Protein AF-A0AAW6IDH6-F1 (afdb_monomer)

InterPro domains:
  IPR024072 Dihydrofolate reductase-like domain superfamily [G3DSA:3.40.430.10] (19-103)
  IPR024072 Dihydrofolate reductase-like domain superfamily [SSF53597] (55-102)

Structure (mmCIF, N/CA/C/O backbone):
data_AF-A0AAW6IDH6-F1
#
_entry.id   AF-A0AAW6IDH6-F1
#
loop_
_atom_site.group_PDB
_atom_site.id
_atom_site.type_symbol
_atom_site.label_atom_id
_atom_site.label_alt_id
_atom_site.label_comp_id
_atom_site.label_asym_id
_atom_site.label_entity_id
_atom_site.label_seq_id
_atom_site.pdbx_PDB_ins_code
_atom_site.Cartn_x
_atom_site.Cartn_y
_atom_site.Cartn_z
_atom_site.occupancy
_atom_site.B_iso_or_equiv
_atom_site.auth_seq_id
_atom_site.auth_comp_id
_atom_site.auth_asym_id
_atom_site.auth_atom_id
_atom_site.pdbx_PDB_model_num
ATOM 1 N N . HIS A 1 1 ? 21.901 1.477 -13.385 1.00 45.50 1 HIS A N 1
ATOM 2 C CA . HIS A 1 1 ? 20.636 1.693 -12.664 1.00 45.50 1 HIS A CA 1
ATOM 3 C C . HIS A 1 1 ? 20.183 3.108 -12.969 1.00 45.50 1 HIS A C 1
ATOM 5 O O . HIS A 1 1 ? 20.897 4.029 -12.609 1.00 45.50 1 HIS A O 1
ATOM 11 N N . GLN A 1 2 ? 19.104 3.288 -13.735 1.00 44.31 2 GLN A N 1
ATOM 12 C CA . GLN A 1 2 ? 18.451 4.597 -13.804 1.00 44.31 2 GLN A CA 1
ATOM 13 C C . GLN A 1 2 ? 17.734 4.792 -12.472 1.00 44.31 2 GLN A C 1
ATOM 15 O O . GLN A 1 2 ? 16.918 3.946 -12.103 1.00 44.31 2 GLN A O 1
ATOM 20 N N . ASP A 1 3 ? 18.066 5.858 -11.753 1.00 47.09 3 ASP A N 1
ATOM 21 C CA . ASP A 1 3 ? 17.273 6.293 -10.611 1.00 47.09 3 ASP A CA 1
ATOM 22 C C . ASP A 1 3 ? 15.875 6.630 -11.131 1.00 47.09 3 ASP A C 1
ATOM 24 O O . ASP A 1 3 ? 15.669 7.609 -11.853 1.00 47.09 3 ASP A O 1
ATOM 28 N N . LEU A 1 4 ? 14.909 5.761 -10.830 1.00 57.66 4 LEU A N 1
ATOM 29 C CA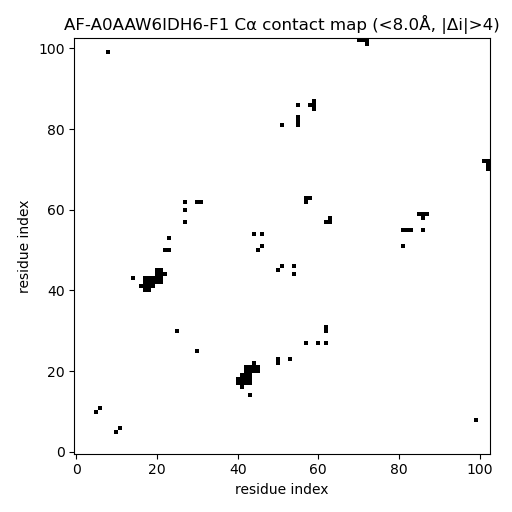 . LEU A 1 4 ? 13.505 6.063 -11.049 1.00 57.66 4 LEU A CA 1
ATOM 30 C C . LEU A 1 4 ? 13.177 7.285 -10.194 1.00 57.66 4 LEU A C 1
ATOM 32 O O . LEU A 1 4 ? 13.117 7.195 -8.970 1.00 57.66 4 LEU A O 1
ATOM 36 N N . CYS A 1 5 ? 12.987 8.434 -10.840 1.00 57.81 5 CYS A N 1
ATOM 37 C CA . CYS A 1 5 ? 12.544 9.659 -10.186 1.00 57.81 5 CYS A CA 1
ATOM 38 C C . CYS A 1 5 ? 11.068 9.500 -9.777 1.00 57.81 5 CYS A C 1
ATOM 40 O O . CYS A 1 5 ? 10.147 9.980 -10.442 1.00 57.81 5 CYS A O 1
ATOM 42 N N . LEU A 1 6 ? 10.854 8.768 -8.682 1.00 63.16 6 LEU A N 1
ATOM 43 C CA . LEU A 1 6 ? 9.556 8.515 -8.055 1.00 63.16 6 LEU A CA 1
ATOM 44 C C . LEU A 1 6 ? 8.883 9.810 -7.572 1.00 63.16 6 LEU A C 1
ATOM 46 O O . LEU A 1 6 ? 7.657 9.854 -7.462 1.00 63.16 6 LEU A O 1
ATOM 50 N N . ASP A 1 7 ? 9.657 10.882 -7.388 1.00 62.12 7 ASP A N 1
ATOM 51 C CA . ASP A 1 7 ? 9.182 12.223 -7.024 1.00 62.12 7 ASP A CA 1
ATOM 52 C C . ASP A 1 7 ? 8.150 12.766 -8.031 1.00 62.12 7 ASP A C 1
ATOM 54 O O . ASP A 1 7 ? 7.236 13.510 -7.677 1.00 62.12 7 ASP A O 1
ATOM 58 N N . ARG A 1 8 ? 8.219 12.338 -9.303 1.00 65.81 8 ARG A N 1
ATOM 59 C CA . ARG A 1 8 ? 7.252 12.732 -10.347 1.00 65.81 8 ARG A CA 1
ATOM 60 C C . ARG A 1 8 ? 5.963 11.906 -10.350 1.00 65.81 8 ARG A C 1
ATOM 62 O O . ARG A 1 8 ? 5.026 12.245 -11.073 1.00 65.81 8 ARG A O 1
ATOM 69 N N . CYS A 1 9 ? 5.886 10.853 -9.535 1.00 72.94 9 CYS A N 1
ATOM 70 C CA . CYS A 1 9 ? 4.783 9.890 -9.530 1.00 72.94 9 CYS A CA 1
ATOM 71 C C . CYS A 1 9 ? 3.669 10.227 -8.515 1.00 72.94 9 CYS A C 1
ATOM 73 O O . CYS A 1 9 ? 2.785 9.409 -8.251 1.00 72.94 9 CYS A O 1
ATOM 75 N N . GLY A 1 10 ? 3.692 11.429 -7.926 1.00 77.88 10 GLY A N 1
ATOM 76 C CA . GLY A 1 10 ? 2.660 11.908 -6.995 1.00 77.88 10 GLY A CA 1
ATOM 77 C C . GLY A 1 10 ? 2.688 11.261 -5.604 1.00 77.88 10 GLY A C 1
ATOM 78 O O . GLY A 1 10 ? 1.788 11.512 -4.804 1.00 77.88 10 GLY A O 1
ATOM 79 N N . LEU A 1 11 ? 3.718 10.465 -5.300 1.00 82.94 11 LEU A N 1
ATOM 80 C CA . LEU A 1 11 ? 3.912 9.820 -3.997 1.00 82.94 11 LEU A CA 1
ATOM 81 C C . LEU A 1 11 ? 4.023 10.831 -2.855 1.00 82.94 11 LEU A C 1
ATOM 83 O O . LEU A 1 11 ? 3.465 10.621 -1.780 1.00 82.94 11 LEU A O 1
ATOM 87 N N . ASP A 1 12 ? 4.686 11.959 -3.097 1.00 85.75 12 ASP A N 1
ATOM 88 C CA . ASP A 1 12 ? 4.849 12.994 -2.077 1.00 85.75 12 ASP A CA 1
ATOM 89 C C . ASP A 1 12 ? 3.523 13.642 -1.690 1.00 85.75 12 ASP A C 1
ATOM 91 O O . ASP A 1 12 ? 3.311 13.959 -0.523 1.00 85.75 12 ASP A O 1
ATOM 95 N N . GLU A 1 13 ? 2.587 13.769 -2.628 1.00 86.94 13 GLU A N 1
ATOM 96 C CA . GLU A 1 13 ? 1.252 14.283 -2.325 1.00 86.94 13 GLU A CA 1
ATOM 97 C C . GLU A 1 13 ? 0.439 13.293 -1.482 1.00 86.94 13 GLU A C 1
ATOM 99 O O . GLU A 1 13 ? -0.313 13.714 -0.605 1.00 86.94 13 GLU A O 1
ATOM 104 N N . ILE A 1 14 ? 0.623 11.983 -1.681 1.00 88.31 14 ILE A N 1
ATOM 105 C CA . ILE A 1 14 ? 0.029 10.952 -0.815 1.00 88.31 14 ILE A CA 1
ATOM 106 C C . ILE A 1 14 ? 0.631 11.045 0.591 1.00 88.31 14 ILE A C 1
ATOM 108 O O . ILE A 1 14 ? -0.107 11.114 1.573 1.00 88.31 14 ILE A O 1
ATOM 112 N N . ARG A 1 15 ? 1.963 11.130 0.691 1.00 90.06 15 ARG A N 1
ATOM 113 C CA . ARG A 1 15 ? 2.680 11.266 1.968 1.00 90.06 15 ARG A CA 1
ATOM 114 C C . ARG A 1 15 ? 2.266 12.515 2.741 1.00 90.06 15 ARG A C 1
ATOM 116 O O . ARG A 1 15 ? 2.080 12.424 3.947 1.00 90.06 15 ARG A O 1
ATOM 123 N N . LYS A 1 16 ? 2.092 13.657 2.066 1.00 89.31 16 LYS A N 1
ATOM 124 C CA . LYS A 1 16 ? 1.635 14.919 2.681 1.00 89.31 16 LYS A CA 1
ATOM 125 C C . LYS A 1 16 ? 0.178 14.868 3.141 1.00 89.31 16 LYS A C 1
ATOM 127 O O . LYS A 1 16 ? -0.181 15.548 4.095 1.00 89.31 16 LYS A O 1
ATOM 132 N N . LYS A 1 17 ? -0.676 14.109 2.445 1.00 88.50 17 LYS A N 1
ATOM 133 C CA . LYS A 1 17 ? -2.102 13.953 2.786 1.00 88.50 17 LYS A CA 1
ATOM 134 C C . LYS A 1 17 ? -2.356 12.930 3.893 1.00 88.50 17 LYS A C 1
ATOM 136 O O . LYS A 1 17 ? -3.470 12.907 4.421 1.00 88.50 17 LYS A O 1
ATOM 141 N N . ALA A 1 18 ? -1.381 12.079 4.202 1.00 89.44 18 ALA A N 1
ATOM 142 C CA . ALA A 1 18 ? -1.444 11.154 5.322 1.00 89.44 18 ALA A CA 1
ATOM 143 C C . ALA A 1 18 ? -1.201 11.911 6.632 1.00 89.44 18 ALA A C 1
ATOM 145 O O . ALA A 1 18 ? -0.199 12.608 6.771 1.00 89.44 18 ALA A O 1
ATOM 146 N N . LEU A 1 19 ? -2.115 11.768 7.593 1.00 85.62 19 LEU A N 1
ATOM 147 C CA . LEU A 1 19 ? -1.969 12.403 8.904 1.00 85.62 19 LEU A CA 1
ATOM 148 C C . LEU A 1 19 ? -0.935 11.660 9.757 1.00 85.62 19 LEU A C 1
ATOM 150 O O . LEU A 1 19 ? -0.181 12.286 10.497 1.00 85.62 19 LEU A O 1
ATOM 154 N N . TYR A 1 20 ? -0.877 10.333 9.617 1.00 88.38 20 TYR A N 1
ATOM 155 C CA . TYR A 1 20 ? 0.048 9.481 10.356 1.00 88.38 20 TYR A CA 1
ATOM 156 C C . TYR A 1 20 ? 0.714 8.454 9.447 1.00 88.38 20 TYR A C 1
ATOM 158 O O . TYR A 1 20 ? 0.071 7.839 8.592 1.00 88.38 20 TYR A O 1
ATOM 166 N N . ARG A 1 21 ? 2.010 8.234 9.681 1.00 91.94 21 ARG A N 1
ATOM 167 C CA . ARG A 1 21 ? 2.747 7.103 9.119 1.00 91.94 21 ARG A CA 1
ATOM 168 C C . ARG A 1 21 ? 2.661 5.928 10.080 1.00 91.94 21 ARG A C 1
ATOM 170 O O . ARG A 1 21 ? 3.043 6.056 11.2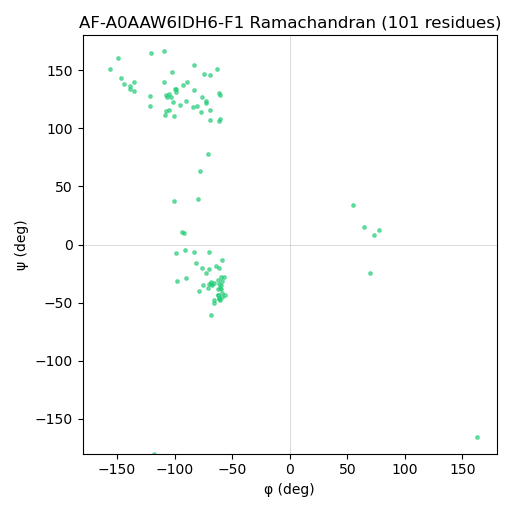38 1.00 91.94 21 ARG A O 1
ATOM 177 N N . VAL A 1 22 ? 2.171 4.799 9.591 1.00 92.56 22 VAL A N 1
ATOM 178 C CA . VAL A 1 22 ? 2.076 3.570 10.374 1.00 92.56 22 VAL A CA 1
ATOM 179 C C . VAL A 1 22 ? 3.440 2.890 10.384 1.00 92.56 22 VAL A C 1
ATOM 181 O O . VAL A 1 22 ? 3.967 2.520 9.333 1.00 92.56 22 VAL A O 1
ATOM 184 N N . THR A 1 23 ? 4.001 2.725 11.577 1.00 92.12 23 THR A N 1
ATOM 185 C CA . THR A 1 23 ? 5.225 1.958 11.836 1.00 92.12 23 THR A CA 1
ATOM 186 C C . THR A 1 23 ? 4.895 0.656 12.577 1.00 92.12 23 THR A C 1
ATOM 188 O O . THR A 1 23 ? 3.792 0.514 13.110 1.00 92.12 23 THR A O 1
ATOM 191 N N . PRO A 1 24 ? 5.836 -0.300 12.660 1.00 93.69 24 PRO A N 1
ATOM 192 C CA . PRO A 1 24 ? 5.645 -1.524 13.439 1.00 93.69 24 PRO A CA 1
ATOM 193 C C . PRO A 1 24 ? 5.353 -1.321 14.937 1.00 93.69 24 PRO A C 1
ATOM 195 O O . PRO A 1 24 ? 4.919 -2.264 15.593 1.00 93.69 24 PRO A O 1
ATOM 198 N N . ASP A 1 25 ? 5.548 -0.113 15.476 1.00 92.25 25 ASP A N 1
ATOM 199 C CA . ASP A 1 25 ? 5.213 0.232 16.866 1.00 92.25 25 ASP A CA 1
ATOM 200 C C . ASP A 1 25 ? 3.695 0.289 17.110 1.00 92.25 25 ASP A C 1
ATOM 202 O O . ASP A 1 25 ? 3.231 0.164 18.245 1.00 92.25 25 ASP A O 1
ATOM 206 N N . TYR A 1 26 ? 2.902 0.455 16.047 1.00 91.88 26 TYR A N 1
ATOM 207 C CA . TYR A 1 26 ? 1.447 0.420 16.120 1.00 91.88 26 TYR A CA 1
ATOM 208 C C . TYR A 1 26 ? 0.958 -1.025 16.056 1.00 91.88 26 TYR A C 1
ATOM 210 O O . TYR A 1 26 ? 1.131 -1.724 15.051 1.00 91.88 26 TYR A O 1
ATOM 218 N N . SER A 1 27 ? 0.287 -1.476 17.115 1.00 91.56 27 SER A N 1
ATOM 219 C CA . SER A 1 27 ? -0.335 -2.798 17.109 1.00 91.56 27 SER A CA 1
ATOM 220 C C . SER A 1 27 ? -1.532 -2.832 16.152 1.00 91.56 27 SER A C 1
ATOM 222 O O . SER A 1 27 ? -2.276 -1.862 16.009 1.00 91.56 27 SER A O 1
ATOM 224 N N . ILE A 1 28 ? -1.750 -3.980 15.509 1.00 91.38 28 ILE A N 1
ATOM 225 C CA . ILE A 1 28 ? -2.870 -4.161 14.572 1.00 91.38 28 ILE A CA 1
ATOM 226 C C . ILE A 1 28 ? -4.217 -3.952 15.282 1.00 91.38 28 ILE A C 1
ATOM 228 O O . ILE A 1 28 ? -5.129 -3.353 14.716 1.00 91.38 28 ILE A O 1
ATOM 232 N N . SER A 1 29 ? -4.334 -4.394 16.538 1.00 90.38 29 SER A N 1
ATOM 233 C CA . SER A 1 29 ? -5.541 -4.203 17.350 1.00 90.38 29 SER A CA 1
ATOM 234 C C . SER A 1 29 ? -5.847 -2.725 17.593 1.00 90.38 29 SER A C 1
ATOM 236 O O . SER A 1 29 ? -6.991 -2.319 17.427 1.00 90.38 29 SER A O 1
ATOM 238 N N . MET A 1 30 ? -4.828 -1.915 17.902 1.00 91.19 30 MET A N 1
ATOM 239 C CA . MET A 1 30 ? -4.978 -0.469 18.097 1.00 91.19 30 MET A CA 1
ATOM 240 C C . MET A 1 30 ? -5.457 0.221 16.814 1.00 91.19 30 MET A C 1
ATOM 242 O O . MET A 1 30 ? -6.382 1.026 16.851 1.00 91.19 30 MET A O 1
ATOM 246 N N . LEU A 1 31 ? -4.886 -0.144 15.661 1.00 90.31 31 LEU A N 1
ATOM 247 C CA . LEU A 1 31 ? -5.333 0.376 14.363 1.00 90.31 31 LEU A CA 1
ATOM 248 C C . LEU A 1 31 ? -6.790 -0.009 14.066 1.00 90.31 31 LEU A C 1
ATOM 250 O O . LEU A 1 31 ? -7.553 0.796 13.534 1.00 90.31 31 LEU A O 1
ATOM 254 N N . HIS A 1 32 ? -7.196 -1.227 14.432 1.00 88.44 3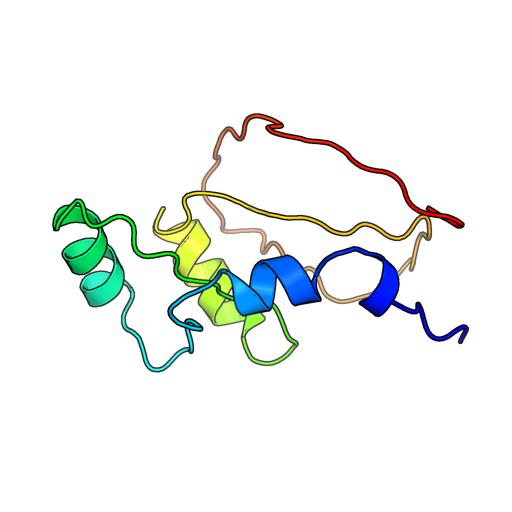2 HIS A N 1
ATOM 255 C CA . HIS A 1 32 ? -8.572 -1.683 14.262 1.00 88.44 32 HIS A CA 1
ATOM 256 C C . HIS A 1 32 ? -9.558 -0.943 15.178 1.00 88.44 32 HIS A C 1
ATOM 258 O O . HIS A 1 32 ? -10.697 -0.706 14.781 1.00 88.44 32 HIS A O 1
ATOM 264 N N . GLU A 1 33 ? -9.141 -0.573 16.389 1.00 88.44 33 GLU A N 1
ATOM 265 C CA . GLU A 1 33 ? -9.934 0.270 17.287 1.00 88.44 33 GLU A CA 1
ATOM 266 C C . GLU A 1 33 ? -10.105 1.676 16.713 1.00 88.44 33 GLU A C 1
ATOM 268 O O . GLU A 1 33 ? -11.237 2.119 16.554 1.00 88.44 33 GLU A O 1
ATOM 273 N N . TRP A 1 34 ? -9.021 2.326 16.288 1.00 86.50 34 TRP A N 1
ATOM 274 C CA . TRP A 1 34 ? -9.080 3.679 15.717 1.00 86.50 34 TRP A CA 1
ATOM 275 C C . TRP A 1 34 ? -9.911 3.764 14.439 1.00 86.50 34 TRP A C 1
ATOM 277 O O . TRP A 1 34 ? -10.567 4.772 14.180 1.00 86.50 34 TRP A O 1
ATOM 287 N N . ARG A 1 35 ? -9.954 2.683 13.652 1.00 82.25 35 ARG A N 1
ATOM 288 C CA . ARG A 1 35 ? -10.835 2.587 12.481 1.00 82.25 35 ARG A CA 1
ATOM 289 C C . ARG A 1 35 ? -12.319 2.719 12.849 1.00 82.25 35 ARG A C 1
ATOM 291 O O . ARG A 1 35 ? -13.104 3.186 12.027 1.00 82.25 35 ARG A O 1
ATOM 298 N N . LYS A 1 36 ? -12.723 2.334 14.066 1.00 83.38 36 LYS A N 1
ATOM 299 C CA . LYS A 1 36 ? -14.122 2.416 14.530 1.00 83.38 36 LYS A CA 1
ATOM 300 C C . LYS A 1 36 ? -14.549 3.833 14.894 1.00 83.38 36 LYS A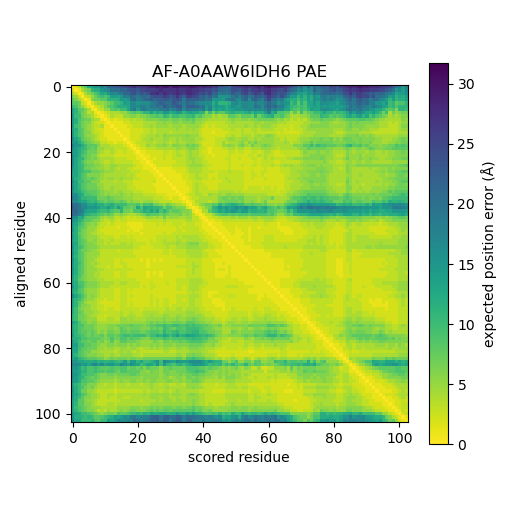 C 1
ATOM 302 O O . LYS A 1 36 ? -15.745 4.107 14.879 1.00 83.38 36 LYS A O 1
ATOM 307 N N . ASP A 1 37 ? -13.602 4.731 15.158 1.00 80.38 37 ASP A N 1
ATOM 308 C CA . ASP A 1 37 ? -13.889 6.101 15.596 1.00 80.38 37 ASP A CA 1
ATOM 309 C C . ASP A 1 37 ? -14.507 6.968 14.481 1.00 80.38 37 ASP A C 1
ATOM 311 O O . ASP A 1 37 ? -14.916 8.102 14.727 1.00 80.38 37 ASP A O 1
ATOM 315 N N . GLY A 1 38 ? -14.588 6.456 13.242 1.00 70.56 38 GLY A N 1
ATOM 316 C CA . GLY A 1 38 ? -15.271 7.114 12.121 1.00 70.56 38 GLY A CA 1
ATOM 317 C C . GLY A 1 38 ? -14.628 8.436 11.694 1.00 70.56 38 GLY A C 1
ATOM 318 O O . GLY A 1 38 ? -15.243 9.239 10.991 1.00 70.56 38 GLY A O 1
ATOM 319 N N . THR A 1 39 ? -13.398 8.687 12.138 1.00 76.56 39 THR A N 1
ATOM 320 C CA . THR A 1 39 ? -12.656 9.900 11.815 1.00 76.56 39 THR A CA 1
ATOM 321 C C . THR A 1 39 ? -12.157 9.844 10.370 1.00 76.56 39 THR A C 1
ATOM 323 O O . THR A 1 39 ? -11.789 8.791 9.857 1.00 76.56 39 THR A O 1
ATOM 326 N N . ASN A 1 40 ? -12.092 10.992 9.690 1.00 81.69 40 ASN A N 1
ATOM 327 C CA . ASN A 1 40 ? -11.496 11.097 8.349 1.00 81.69 40 ASN A CA 1
ATOM 328 C C . ASN A 1 40 ? -9.953 11.153 8.420 1.00 81.69 40 ASN A C 1
ATOM 330 O O . ASN A 1 40 ? -9.310 11.958 7.741 1.00 81.69 40 ASN A O 1
ATOM 334 N N . ILE A 1 41 ? -9.357 10.362 9.316 1.00 87.06 41 ILE A N 1
ATOM 335 C CA . ILE A 1 41 ? -7.910 10.279 9.489 1.00 87.06 41 ILE A CA 1
ATOM 336 C C . ILE A 1 41 ? -7.350 9.315 8.447 1.00 87.06 41 ILE A C 1
A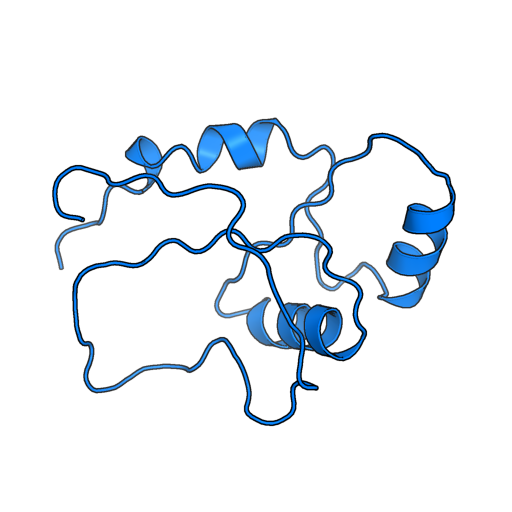TOM 338 O O . ILE A 1 41 ? -7.856 8.214 8.250 1.00 87.06 41 ILE A O 1
ATOM 342 N N . ARG A 1 42 ? -6.271 9.733 7.783 1.00 89.38 42 ARG A N 1
ATOM 343 C CA . ARG A 1 42 ? -5.565 8.916 6.794 1.00 89.38 42 ARG A CA 1
ATOM 344 C C . ARG A 1 42 ? -4.265 8.401 7.385 1.00 89.38 42 ARG A C 1
ATOM 346 O O . ARG A 1 42 ? -3.363 9.191 7.674 1.00 89.38 42 ARG A O 1
ATOM 353 N N . TYR A 1 43 ? -4.181 7.088 7.522 1.00 91.50 43 TYR A N 1
ATOM 354 C CA . TYR A 1 43 ? -2.987 6.371 7.941 1.00 91.50 43 TYR A CA 1
ATOM 355 C C . TYR A 1 43 ? -2.275 5.814 6.707 1.00 91.50 43 TYR A C 1
ATOM 357 O O . TYR A 1 43 ? -2.917 5.244 5.828 1.00 91.50 43 TYR A O 1
ATOM 365 N N . LEU A 1 44 ? -0.956 5.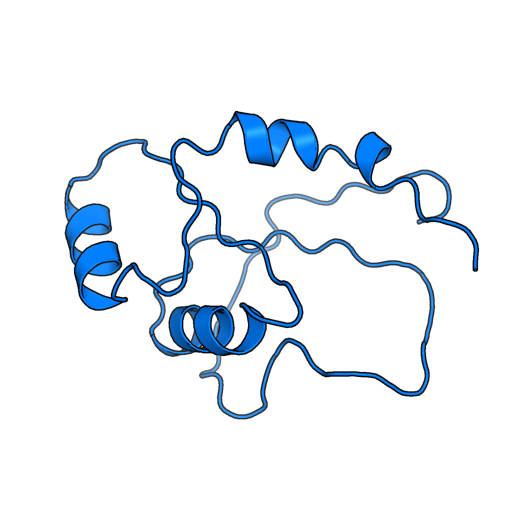981 6.629 1.00 94.06 44 LEU A N 1
ATOM 366 C CA . LEU A 1 44 ? -0.146 5.499 5.511 1.00 94.06 44 LEU A CA 1
ATOM 367 C C . LEU A 1 44 ? 0.925 4.533 6.009 1.00 94.06 44 LEU A C 1
ATOM 369 O O . LEU A 1 44 ? 1.796 4.922 6.783 1.00 94.06 44 LEU A O 1
ATOM 373 N N . ALA A 1 45 ? 0.888 3.294 5.526 1.00 94.88 45 ALA A N 1
ATOM 374 C CA . ALA A 1 45 ? 1.973 2.334 5.691 1.00 94.88 45 ALA A CA 1
ATOM 375 C C . ALA A 1 45 ? 2.782 2.260 4.387 1.00 94.88 45 ALA A C 1
ATOM 377 O O . ALA A 1 45 ? 2.227 1.968 3.328 1.00 94.88 45 ALA A O 1
ATOM 378 N N . GLU A 1 46 ? 4.088 2.524 4.452 1.00 94.06 46 GLU A N 1
ATOM 379 C CA . GLU A 1 46 ? 4.987 2.419 3.296 1.00 94.06 46 GLU A CA 1
ATOM 380 C C . GLU A 1 46 ? 5.808 1.133 3.388 1.00 94.06 46 GLU A C 1
ATOM 382 O O . GLU A 1 46 ? 6.468 0.877 4.398 1.00 94.06 46 GLU A O 1
ATOM 387 N N . ALA A 1 47 ? 5.779 0.326 2.327 1.00 93.12 47 ALA A N 1
ATOM 388 C CA . ALA A 1 47 ? 6.557 -0.900 2.240 1.00 93.12 47 ALA A CA 1
ATOM 389 C C . ALA A 1 47 ? 8.025 -0.602 1.930 1.00 93.12 47 ALA A C 1
ATOM 391 O O . ALA A 1 47 ? 8.374 -0.154 0.839 1.00 93.12 47 ALA A O 1
ATOM 392 N N . THR A 1 48 ? 8.889 -0.903 2.890 1.00 91.38 48 THR A N 1
ATOM 393 C CA . THR A 1 48 ? 10.343 -0.935 2.752 1.00 91.38 48 THR A CA 1
ATOM 394 C C . THR A 1 48 ? 10.833 -2.357 3.017 1.00 91.38 48 THR A C 1
ATOM 396 O O . THR A 1 48 ? 10.042 -3.261 3.299 1.00 91.38 48 THR A O 1
ATOM 399 N N . LEU A 1 49 ? 12.147 -2.580 2.939 1.00 89.88 49 LEU A N 1
ATOM 400 C CA . LEU A 1 49 ? 12.729 -3.871 3.314 1.00 89.88 49 LEU A CA 1
ATOM 401 C C . LEU A 1 49 ? 12.428 -4.242 4.774 1.00 89.88 49 LEU A C 1
ATOM 403 O O . LEU A 1 49 ? 12.257 -5.425 5.054 1.00 89.88 49 LEU A O 1
ATOM 407 N N . ASP A 1 50 ? 12.310 -3.248 5.657 1.00 92.06 50 ASP A N 1
ATOM 408 C CA . ASP A 1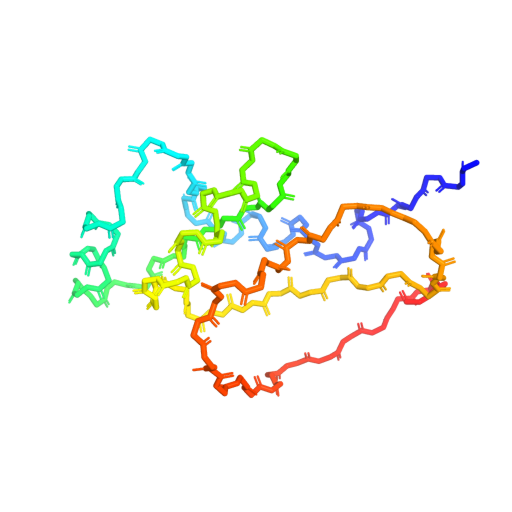 50 ? 12.137 -3.448 7.098 1.00 92.06 50 ASP A CA 1
ATOM 409 C C . ASP A 1 50 ? 10.660 -3.543 7.508 1.00 92.06 50 ASP A C 1
ATOM 411 O O . ASP A 1 50 ? 10.317 -4.214 8.478 1.00 92.06 50 ASP A O 1
ATOM 415 N N . THR A 1 51 ? 9.756 -2.900 6.762 1.00 94.06 51 THR A N 1
ATOM 416 C CA . THR A 1 51 ? 8.320 -2.861 7.095 1.00 94.06 51 THR A CA 1
ATOM 417 C C . THR A 1 51 ? 7.482 -3.880 6.322 1.00 94.06 51 THR A C 1
ATOM 419 O O . THR A 1 51 ? 6.300 -4.055 6.627 1.00 94.06 51 THR A O 1
ATOM 422 N N . ALA A 1 52 ? 8.058 -4.581 5.339 1.00 93.00 52 ALA A N 1
ATOM 423 C CA . ALA A 1 52 ? 7.322 -5.501 4.470 1.00 93.00 52 ALA A CA 1
ATOM 424 C C . ALA A 1 52 ? 6.567 -6.598 5.240 1.00 93.00 52 ALA A C 1
ATOM 426 O O . ALA A 1 52 ? 5.407 -6.876 4.927 1.00 93.00 52 ALA A O 1
ATOM 427 N N . ASP A 1 53 ? 7.191 -7.209 6.249 1.00 93.25 53 ASP A N 1
ATOM 428 C CA . ASP A 1 53 ? 6.562 -8.289 7.018 1.00 93.25 53 ASP A CA 1
ATOM 429 C C . ASP A 1 53 ? 5.427 -7.768 7.909 1.00 93.25 53 ASP A C 1
ATOM 431 O O . ASP A 1 53 ? 4.367 -8.393 7.991 1.00 93.25 53 ASP A O 1
ATOM 435 N N . TYR A 1 54 ? 5.597 -6.579 8.493 1.00 94.75 54 TYR A N 1
ATOM 436 C CA . TYR A 1 54 ? 4.548 -5.902 9.252 1.00 94.75 54 TYR A CA 1
ATOM 437 C C . TYR A 1 54 ? 3.321 -5.597 8.378 1.00 94.75 54 TYR A C 1
ATOM 439 O O . TYR A 1 54 ? 2.196 -5.927 8.753 1.00 94.75 54 TYR A O 1
ATOM 447 N N . ILE A 1 55 ? 3.523 -5.062 7.168 1.00 95.31 55 ILE A N 1
ATOM 448 C CA . ILE A 1 55 ? 2.416 -4.757 6.245 1.00 95.31 55 ILE A CA 1
ATOM 449 C C . ILE A 1 55 ? 1.738 -6.035 5.738 1.00 95.31 55 ILE A C 1
ATOM 451 O O . ILE A 1 55 ? 0.515 -6.068 5.605 1.00 95.31 55 ILE A O 1
ATOM 455 N N . ASN A 1 56 ? 2.483 -7.125 5.525 1.00 94.56 56 ASN A N 1
ATOM 456 C CA . ASN A 1 56 ? 1.865 -8.430 5.263 1.00 94.56 56 ASN A CA 1
ATOM 457 C C . ASN A 1 56 ? 1.003 -8.902 6.445 1.00 94.56 56 ASN A C 1
ATOM 459 O O . ASN A 1 56 ? -0.030 -9.532 6.228 1.00 94.56 56 ASN A O 1
ATOM 463 N N . GLY A 1 57 ? 1.390 -8.580 7.682 1.00 93.88 57 GLY A N 1
ATOM 464 C CA . GLY A 1 57 ? 0.552 -8.762 8.867 1.00 93.88 57 GLY A CA 1
ATOM 465 C C . GLY A 1 57 ? -0.753 -7.966 8.786 1.00 93.88 57 GLY A C 1
ATOM 466 O O . GLY A 1 57 ? -1.821 -8.541 8.981 1.00 93.88 57 GLY A O 1
ATOM 467 N N . LEU A 1 58 ? -0.689 -6.682 8.420 1.00 93.75 58 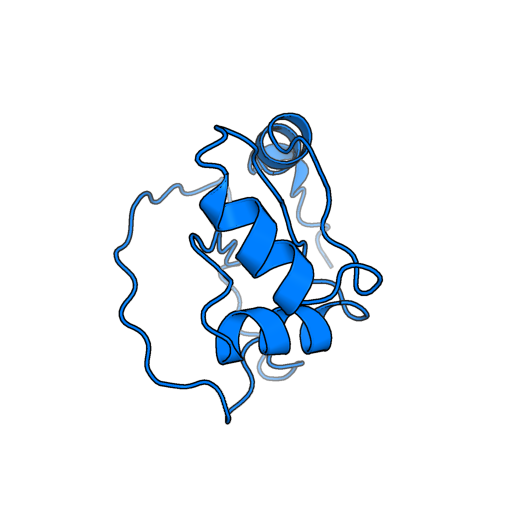LEU A N 1
ATOM 468 C CA . LEU A 1 58 ? -1.882 -5.844 8.227 1.00 93.75 58 LEU A CA 1
ATOM 469 C C . LEU A 1 58 ? -2.824 -6.418 7.160 1.00 93.75 58 LEU A C 1
ATOM 471 O O . LEU A 1 58 ? -4.030 -6.512 7.392 1.00 93.75 58 LEU A O 1
ATOM 475 N N . LEU A 1 59 ? -2.279 -6.854 6.019 1.00 93.44 59 LEU A N 1
ATOM 476 C CA . LEU A 1 59 ? -3.046 -7.500 4.950 1.00 93.44 59 LEU A CA 1
ATOM 477 C C . LEU A 1 59 ? -3.703 -8.796 5.439 1.00 93.44 59 LEU A C 1
ATOM 479 O O . LEU A 1 59 ? -4.899 -8.992 5.229 1.00 93.44 59 LEU A O 1
ATOM 483 N N . ARG A 1 60 ? -2.951 -9.655 6.142 1.00 92.94 60 ARG A N 1
ATOM 484 C CA . ARG A 1 60 ? -3.458 -10.920 6.700 1.00 92.94 60 ARG A CA 1
ATOM 485 C C . ARG A 1 60 ? -4.609 -10.711 7.680 1.00 92.94 60 ARG A C 1
ATOM 487 O O . ARG A 1 60 ? -5.514 -11.534 7.732 1.00 92.94 60 ARG A O 1
ATOM 494 N N . MET A 1 61 ? -4.573 -9.619 8.436 1.00 91.94 61 MET A N 1
ATOM 495 C CA . MET A 1 61 ? -5.580 -9.284 9.441 1.00 91.94 61 MET A CA 1
ATOM 496 C C . MET A 1 61 ? -6.715 -8.400 8.900 1.00 91.94 61 MET A C 1
ATOM 498 O O . MET A 1 61 ? -7.511 -7.903 9.691 1.00 91.94 61 MET A O 1
ATOM 502 N N . HIS A 1 62 ? -6.801 -8.187 7.579 1.00 91.00 62 HIS A N 1
ATOM 503 C CA . HIS A 1 62 ? -7.809 -7.323 6.941 1.00 91.00 62 HIS A CA 1
ATOM 504 C C . HIS A 1 62 ? -7.839 -5.885 7.508 1.00 91.00 62 HIS A C 1
ATOM 506 O O . HIS A 1 62 ? -8.893 -5.252 7.604 1.00 91.00 62 HIS A O 1
ATOM 512 N N . ALA A 1 63 ? -6.671 -5.371 7.907 1.00 91.50 63 ALA A N 1
ATOM 513 C CA . ALA A 1 63 ? -6.515 -4.038 8.488 1.00 91.50 63 ALA A CA 1
ATOM 514 C C . ALA A 1 63 ? -6.215 -2.948 7.442 1.00 91.50 63 ALA A C 1
ATOM 516 O O . ALA A 1 63 ? -6.110 -1.779 7.794 1.00 91.50 63 ALA A O 1
ATOM 517 N N . VAL A 1 64 ? -6.043 -3.330 6.173 1.00 92.44 64 VAL A N 1
ATOM 518 C CA . VAL A 1 64 ? -5.771 -2.417 5.056 1.00 92.44 64 VAL A CA 1
ATOM 519 C C . VAL A 1 64 ? -7.068 -2.148 4.298 1.00 92.44 64 VAL A C 1
ATOM 521 O O . VAL A 1 64 ? -7.775 -3.089 3.947 1.00 92.44 64 VAL A O 1
ATOM 524 N N . ASP A 1 65 ? -7.359 -0.873 4.043 1.00 91.94 65 ASP A N 1
ATOM 525 C CA . ASP A 1 65 ? -8.558 -0.413 3.325 1.00 91.94 65 ASP A CA 1
ATOM 526 C C . ASP A 1 65 ? -8.316 -0.126 1.838 1.00 91.94 65 ASP A C 1
ATOM 528 O O . ASP A 1 65 ? -9.216 -0.281 1.017 1.00 91.94 65 ASP A O 1
ATOM 532 N N . GLU A 1 66 ? -7.107 0.313 1.486 1.00 93.75 66 GLU A N 1
ATOM 533 C CA . GLU A 1 66 ? -6.723 0.703 0.131 1.00 93.75 66 GLU A CA 1
ATOM 534 C C . GLU A 1 66 ? -5.248 0.358 -0.101 1.00 93.75 66 GLU A C 1
ATOM 536 O O . GLU A 1 66 ? -4.415 0.479 0.801 1.00 93.75 66 GLU A O 1
ATOM 541 N N . ILE A 1 67 ? -4.919 -0.071 -1.320 1.00 94.44 67 ILE A N 1
ATOM 542 C CA . ILE A 1 67 ? -3.549 -0.365 -1.738 1.00 94.44 67 ILE A CA 1
ATOM 543 C C . ILE A 1 67 ? -3.221 0.512 -2.939 1.00 94.44 67 ILE A C 1
ATOM 545 O O . ILE A 1 67 ? -3.930 0.498 -3.944 1.00 94.44 67 ILE A O 1
ATOM 549 N N . ILE A 1 68 ? -2.101 1.226 -2.856 1.00 92.75 68 ILE A N 1
ATOM 550 C CA . ILE A 1 68 ? -1.553 2.000 -3.968 1.00 92.75 68 ILE A CA 1
ATOM 551 C C . ILE A 1 68 ? -0.311 1.269 -4.468 1.00 92.75 68 ILE A C 1
ATOM 553 O O . ILE A 1 68 ? 0.672 1.131 -3.739 1.00 92.75 68 ILE A O 1
ATOM 557 N N . LEU A 1 69 ? -0.358 0.779 -5.707 1.00 92.19 69 LEU A N 1
ATOM 558 C CA . LEU A 1 69 ? 0.749 0.060 -6.332 1.00 92.19 69 LEU A CA 1
ATOM 559 C C . LEU A 1 69 ? 1.414 0.921 -7.401 1.00 92.19 69 LEU A C 1
ATOM 561 O O . LEU A 1 69 ? 0.754 1.418 -8.310 1.00 92.19 69 LEU A O 1
ATOM 565 N N . TYR A 1 70 ? 2.737 1.034 -7.309 1.00 88.62 70 TYR A N 1
ATOM 566 C CA . TYR A 1 70 ? 3.578 1.619 -8.347 1.00 88.62 70 TYR A CA 1
ATOM 567 C C . TYR A 1 70 ? 4.380 0.508 -9.010 1.00 88.62 70 TYR A C 1
ATOM 569 O O . TYR A 1 70 ? 5.245 -0.111 -8.390 1.00 88.62 70 TYR A O 1
ATOM 577 N N . THR A 1 71 ? 4.064 0.235 -10.272 1.00 88.56 71 THR A N 1
ATOM 578 C CA . THR A 1 71 ? 4.697 -0.823 -11.059 1.00 88.56 71 THR A CA 1
ATOM 579 C C . THR A 1 71 ? 5.626 -0.215 -12.093 1.00 88.56 71 THR A C 1
ATOM 581 O O . THR A 1 71 ? 5.201 0.608 -12.897 1.00 88.56 71 THR A O 1
ATOM 584 N N . VAL A 1 72 ? 6.877 -0.662 -12.108 1.00 86.75 72 VAL A N 1
ATOM 585 C CA . VAL A 1 72 ? 7.826 -0.329 -13.174 1.00 86.75 72 VAL A CA 1
ATOM 586 C C . VAL A 1 72 ? 7.713 -1.362 -14.301 1.00 86.75 72 VAL A C 1
ATOM 588 O O . VAL A 1 72 ? 7.576 -2.551 -13.997 1.00 86.75 72 VAL A O 1
ATOM 591 N N . PRO A 1 73 ? 7.773 -0.969 -15.587 1.00 87.88 73 PRO A N 1
ATOM 592 C CA . PRO A 1 73 ? 7.635 -1.892 -16.715 1.00 87.88 73 PRO A CA 1
ATOM 593 C C . PRO A 1 73 ? 8.935 -2.681 -16.950 1.00 87.88 73 PRO A C 1
ATOM 595 O O . PRO A 1 73 ? 9.601 -2.548 -17.974 1.00 87.88 73 PRO A O 1
ATOM 598 N N . PHE A 1 74 ? 9.323 -3.495 -15.970 1.00 87.50 74 PHE A N 1
ATOM 599 C CA . PHE A 1 74 ? 10.538 -4.301 -15.987 1.00 87.50 74 PHE A CA 1
ATOM 600 C C . PHE A 1 74 ? 10.310 -5.652 -15.302 1.00 87.50 74 PHE A C 1
ATOM 602 O O . PHE A 1 74 ? 9.698 -5.734 -14.237 1.00 87.50 74 PHE A O 1
ATOM 609 N N . ILE A 1 75 ? 10.853 -6.718 -15.894 1.00 88.69 75 ILE A N 1
ATOM 610 C CA . ILE A 1 75 ? 10.858 -8.061 -15.311 1.00 88.69 75 ILE A CA 1
ATOM 611 C C . ILE A 1 75 ? 12.233 -8.309 -14.698 1.00 88.69 75 ILE A C 1
ATOM 613 O O . ILE A 1 75 ? 13.217 -8.483 -15.410 1.00 88.69 75 ILE A O 1
ATOM 617 N N . SER A 1 76 ? 12.286 -8.370 -13.367 1.00 89.62 76 SER A N 1
ATOM 618 C CA . SER A 1 76 ? 13.544 -8.551 -12.629 1.00 89.62 76 SER A CA 1
ATOM 619 C C . SER A 1 76 ? 14.133 -9.962 -12.734 1.00 89.62 76 SER A C 1
ATOM 621 O O . SER A 1 76 ? 15.331 -10.147 -12.536 1.00 89.62 76 SER A O 1
ATOM 623 N N . GLY A 1 77 ? 13.314 -10.986 -13.008 1.00 89.75 77 GLY A N 1
ATOM 624 C CA . GLY A 1 77 ? 13.728 -12.401 -13.037 1.00 89.75 77 GLY A CA 1
ATOM 625 C C . GLY A 1 77 ? 14.082 -12.997 -11.663 1.00 89.75 77 GLY A C 1
ATOM 626 O O . GLY A 1 77 ? 13.951 -14.198 -11.457 1.00 89.75 77 GLY A O 1
ATOM 627 N N . SER A 1 78 ? 14.469 -12.160 -10.700 1.00 89.88 78 SER A N 1
ATOM 628 C CA . SER A 1 78 ? 14.717 -12.491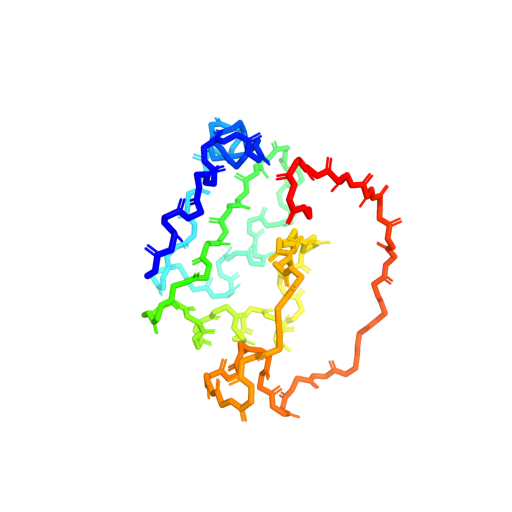 -9.295 1.00 89.88 78 SER A CA 1
ATOM 629 C C . SER A 1 78 ? 14.388 -11.291 -8.400 1.00 89.88 78 SER A C 1
ATOM 631 O O . SER A 1 78 ? 14.309 -10.156 -8.876 1.00 89.88 78 SER A O 1
ATOM 633 N N . GLY A 1 79 ? 14.166 -11.519 -7.105 1.00 88.62 79 GLY A N 1
ATOM 634 C CA . GLY A 1 79 ? 13.883 -10.448 -6.152 1.00 88.62 79 GLY A CA 1
ATOM 635 C C . GLY A 1 79 ? 13.255 -10.956 -4.861 1.00 88.62 79 GLY A C 1
ATOM 636 O O . GLY A 1 79 ? 13.264 -12.150 -4.568 1.00 88.62 79 GLY A O 1
ATOM 637 N N . ARG A 1 80 ? 12.694 -10.032 -4.081 1.00 87.56 80 ARG A N 1
ATOM 638 C CA . ARG A 1 80 ? 11.893 -10.360 -2.900 1.00 87.56 80 ARG A CA 1
ATOM 639 C C . ARG A 1 80 ? 10.424 -10.143 -3.218 1.00 87.56 80 ARG A C 1
ATOM 641 O O . ARG A 1 80 ? 10.036 -9.070 -3.668 1.00 87.56 80 ARG A O 1
ATOM 648 N N . HIS A 1 81 ? 9.604 -11.146 -2.932 1.00 89.50 81 HIS A N 1
ATOM 649 C CA . HIS A 1 81 ? 8.158 -11.000 -3.013 1.00 89.50 81 HIS A CA 1
ATOM 650 C C . HIS A 1 81 ? 7.670 -10.137 -1.849 1.00 89.50 81 HIS A C 1
ATOM 652 O O . HIS A 1 81 ? 7.937 -10.464 -0.684 1.00 89.50 81 HIS A O 1
ATOM 658 N N . PHE A 1 82 ? 6.968 -9.050 -2.177 1.00 91.12 82 PHE A N 1
ATOM 659 C CA . PHE A 1 82 ? 6.250 -8.258 -1.186 1.00 91.12 82 PHE A CA 1
ATOM 660 C C . PHE A 1 82 ? 5.074 -9.066 -0.634 1.00 91.12 82 PHE A C 1
ATOM 662 O O . PHE A 1 82 ? 5.087 -9.405 0.543 1.00 91.12 82 PHE A O 1
ATOM 669 N N . PHE A 1 83 ? 4.123 -9.461 -1.485 1.00 90.88 83 PHE A N 1
ATOM 670 C CA . PHE A 1 83 ? 3.013 -10.328 -1.089 1.00 90.88 83 PHE A CA 1
ATOM 671 C C . PHE A 1 83 ? 3.518 -11.741 -0.777 1.00 90.88 83 PHE A C 1
ATOM 673 O O . PHE A 1 83 ? 4.058 -12.425 -1.651 1.00 90.88 83 PHE A O 1
ATOM 680 N N . LYS A 1 84 ? 3.376 -12.174 0.479 1.00 87.19 84 LYS A N 1
ATOM 681 C CA . LYS A 1 84 ? 3.743 -13.530 0.911 1.00 87.19 84 LYS A CA 1
ATOM 682 C C . LYS A 1 84 ? 2.614 -14.523 0.606 1.00 87.19 84 LYS A C 1
ATOM 684 O O . LYS A 1 84 ? 1.446 -14.156 0.571 1.00 87.19 84 LYS A O 1
ATOM 689 N N . SER A 1 85 ? 2.954 -15.802 0.448 1.00 74.81 85 SER A N 1
ATOM 690 C CA . SER A 1 85 ? 2.024 -16.875 0.042 1.00 74.81 85 SER A CA 1
ATOM 691 C C . SER A 1 85 ? 0.883 -17.169 1.025 1.00 74.81 85 SER A C 1
ATOM 693 O O . SER A 1 85 ? -0.105 -17.778 0.639 1.00 74.81 85 SER A O 1
ATOM 695 N N . ALA A 1 86 ? 1.001 -16.749 2.285 1.00 78.81 86 ALA A N 1
ATOM 696 C CA . ALA A 1 86 ? 0.021 -17.018 3.338 1.00 78.81 86 ALA A CA 1
ATOM 697 C C . ALA A 1 86 ? -0.904 -15.816 3.616 1.00 78.81 86 ALA A C 1
ATOM 699 O O . ALA A 1 86 ? -1.173 -15.507 4.782 1.00 78.81 86 ALA A O 1
ATOM 700 N N . LEU A 1 87 ? -1.304 -15.078 2.577 1.00 86.06 87 LEU A N 1
ATOM 701 C CA . LEU A 1 87 ? -2.345 -14.053 2.676 1.00 86.06 87 LEU A CA 1
ATOM 702 C C . LEU A 1 87 ? -3.705 -14.681 2.326 1.00 86.06 87 LEU A C 1
ATOM 704 O O . LEU A 1 87 ? -3.768 -15.465 1.379 1.00 86.06 87 LEU A O 1
ATOM 708 N N . PRO A 1 88 ? -4.779 -14.375 3.075 1.00 86.00 88 PRO A N 1
ATOM 709 C CA . PRO A 1 88 ? -6.120 -14.814 2.711 1.00 86.00 88 PRO A CA 1
ATOM 710 C C . PRO A 1 88 ? -6.531 -14.197 1.369 1.00 86.00 88 PRO A C 1
ATOM 712 O O . PRO A 1 88 ? -6.092 -13.098 1.023 1.00 86.00 88 PRO A O 1
ATOM 715 N N . GLU A 1 89 ? -7.385 -14.895 0.623 1.00 88.06 89 GLU A N 1
ATOM 716 C CA . GLU A 1 89 ? -7.961 -14.348 -0.604 1.00 88.06 89 GLU A CA 1
ATOM 717 C C . GLU A 1 89 ? -8.788 -13.097 -0.279 1.00 88.06 89 GLU A C 1
ATOM 719 O O . GLU A 1 89 ? -9.603 -13.086 0.647 1.00 88.06 89 GLU A O 1
ATOM 724 N N . GLN A 1 90 ? -8.543 -12.023 -1.027 1.00 87.25 90 GLN A N 1
ATOM 725 C CA . GLN A 1 90 ? -9.244 -10.752 -0.892 1.00 87.25 90 GLN A CA 1
ATOM 726 C C . GLN A 1 90 ? -9.535 -10.193 -2.280 1.00 87.25 90 GLN A C 1
ATOM 728 O O . GLN A 1 90 ? -8.666 -10.187 -3.155 1.00 87.25 90 GLN A O 1
ATOM 733 N N . HIS A 1 91 ? -10.751 -9.687 -2.467 1.00 91.69 91 HIS A N 1
ATOM 734 C CA . HIS A 1 91 ? -11.151 -9.034 -3.704 1.00 91.69 91 HIS A CA 1
ATOM 735 C C . HIS A 1 91 ? -10.974 -7.524 -3.574 1.00 91.69 91 HIS A C 1
ATOM 737 O O . HIS A 1 91 ? -11.602 -6.880 -2.736 1.00 91.69 91 HIS A O 1
ATOM 743 N N . TRP A 1 92 ? -10.132 -6.968 -4.438 1.00 93.88 92 TRP A N 1
ATOM 744 C CA . TRP A 1 92 ? -9.860 -5.539 -4.519 1.00 93.88 92 TRP A CA 1
ATOM 745 C C . TRP A 1 92 ? -10.467 -4.973 -5.797 1.00 93.88 92 TRP A C 1
ATOM 747 O O . TRP A 1 92 ? -10.399 -5.599 -6.854 1.00 93.88 92 TRP A O 1
ATOM 757 N N . THR A 1 93 ? -11.047 -3.777 -5.710 1.00 96.62 93 THR A N 1
ATOM 758 C CA . THR A 1 93 ? -11.547 -3.049 -6.882 1.00 96.62 93 THR A CA 1
ATOM 759 C C . THR A 1 93 ? -10.533 -1.988 -7.286 1.00 96.62 93 THR A C 1
ATOM 761 O O . THR A 1 93 ? -10.038 -1.245 -6.439 1.00 96.62 93 THR A O 1
ATOM 764 N N . LEU A 1 94 ? -10.228 -1.895 -8.581 1.00 96.81 94 LEU A N 1
ATOM 765 C CA . LEU A 1 94 ? -9.369 -0.838 -9.107 1.00 96.81 94 LEU A CA 1
ATOM 766 C C . LEU A 1 94 ? -10.096 0.512 -9.017 1.00 96.81 94 LEU A C 1
ATOM 768 O O . LEU A 1 94 ? -11.018 0.771 -9.785 1.00 96.81 94 LEU A O 1
ATOM 772 N N . SER A 1 95 ? -9.667 1.361 -8.083 1.00 95.50 95 SER A N 1
ATOM 773 C CA . SER A 1 95 ? -10.245 2.697 -7.876 1.00 95.50 95 SER A CA 1
ATOM 774 C C . SER A 1 95 ? -9.734 3.723 -8.897 1.00 95.50 95 SER A C 1
ATOM 776 O O . SER A 1 95 ? -10.491 4.551 -9.400 1.00 95.50 95 SER A O 1
ATOM 778 N N . SER A 1 96 ? -8.443 3.669 -9.239 1.00 93.50 96 SER A N 1
ATOM 779 C CA . SER A 1 96 ? -7.802 4.610 -10.161 1.00 93.50 96 SER A CA 1
ATOM 780 C C . SER A 1 96 ? -6.557 3.997 -10.802 1.00 93.50 96 SER A C 1
ATOM 782 O O . SER A 1 96 ? -5.890 3.160 -10.197 1.00 93.50 96 SER A O 1
ATOM 784 N N . LEU A 1 97 ? -6.234 4.439 -12.019 1.00 92.62 97 LEU A N 1
ATOM 785 C CA . LEU A 1 97 ? -5.025 4.070 -12.750 1.00 92.62 97 LEU A CA 1
ATOM 786 C C . LEU A 1 97 ? -4.410 5.323 -13.370 1.00 92.62 97 LEU A C 1
ATOM 788 O O . LEU A 1 97 ? -5.096 6.106 -14.029 1.00 92.62 97 LEU A O 1
ATOM 792 N N . LYS A 1 98 ? -3.102 5.497 -13.184 1.00 90.06 98 LYS A N 1
ATOM 793 C CA . LYS A 1 98 ? -2.345 6.597 -13.776 1.00 90.06 98 LYS A CA 1
ATOM 794 C C . LYS A 1 98 ? -1.003 6.092 -14.280 1.00 90.06 98 LYS A C 1
ATOM 796 O O . LYS A 1 98 ? -0.305 5.393 -13.554 1.00 90.06 98 LYS A O 1
ATOM 801 N N . SER A 1 99 ? -0.657 6.487 -15.498 1.00 88.25 99 SER A N 1
ATOM 802 C CA . SER A 1 99 ? 0.627 6.176 -16.129 1.00 88.25 99 SER A CA 1
ATOM 803 C C . SER A 1 99 ? 1.550 7.385 -16.082 1.00 88.25 99 SER A C 1
ATOM 805 O O . SER A 1 99 ? 1.092 8.533 -16.134 1.00 88.25 99 SER A O 1
ATOM 807 N N . TYR A 1 100 ? 2.848 7.123 -16.000 1.00 85.00 100 TYR A N 1
ATOM 808 C CA . TYR A 1 100 ? 3.887 8.144 -15.993 1.00 85.00 100 TYR A CA 1
ATOM 809 C C . TYR A 1 100 ? 4.833 7.939 -17.182 1.00 85.00 100 TYR A C 1
ATOM 811 O O . TYR A 1 100 ? 4.813 6.928 -17.882 1.00 85.00 100 TYR A O 1
ATOM 819 N N . SER A 1 101 ? 5.644 8.951 -17.491 1.00 79.25 101 SER A N 1
ATOM 820 C CA . SER A 1 101 ? 6.653 8.822 -18.545 1.00 79.25 101 SER A CA 1
ATOM 821 C C . SER A 1 101 ? 7.635 7.703 -18.176 1.00 79.25 101 SER A C 1
ATOM 823 O O . SER A 1 101 ? 8.202 7.761 -17.086 1.00 79.25 101 SER A O 1
ATOM 825 N N . ASN A 1 102 ? 7.877 6.756 -19.091 1.00 71.25 102 ASN A N 1
ATOM 826 C CA . ASN A 1 102 ? 8.643 5.511 -18.882 1.00 71.25 102 ASN A CA 1
ATOM 827 C C . ASN A 1 102 ? 7.896 4.387 -18.132 1.00 71.25 102 ASN A C 1
ATOM 829 O O . ASN A 1 102 ? 8.536 3.405 -17.758 1.00 71.25 102 ASN A O 1
ATOM 833 N N . GLY A 1 103 ? 6.571 4.505 -17.963 1.00 57.34 103 GLY A N 1
ATOM 834 C CA . GLY A 1 103 ? 5.698 3.522 -17.305 1.00 57.34 103 GLY A CA 1
ATOM 835 C C . GLY A 1 103 ? 4.830 4.167 -16.239 1.00 57.34 103 GLY A C 1
ATOM 836 O O . GLY A 1 103 ? 5.403 4.557 -15.203 1.00 57.34 103 GLY A O 1
#

Mean predicted aligned error: 5.92 Å

Secondary structure (DSSP, 8-state):
-----GGGGTHHHHHHH-SEE--TTS-HHHHHHHHHT-----EE----TTTHHHHHHHHHTT--S-------S---SS---SS-TTPPP-----------TT-

pLDDT: mean 86.12, std 10.98, range [44.31, 96.81]

Solvent-accessible surface area (backbone atoms only — not comparable to full-atom values): 7206 Å² total; per-residue (Å²): 131,82,80,76,71,56,78,80,69,54,52,60,60,53,60,69,66,30,78,39,76,58,55,85,87,59,52,71,68,58,54,59,53,58,62,68,70,72,63,97,73,38,74,39,73,73,81,45,93,85,39,34,67,55,53,48,49,34,56,53,68,68,70,61,92,80,85,88,84,87,72,68,87,69,84,74,95,65,83,79,74,71,80,60,92,84,50,72,92,76,93,80,80,88,86,78,87,86,82,48,93,91,69

Organism: NCBI:txid387661

Radius of gyration: 15.16 Å; Cα contacts (8 Å, |Δi|>4): 54; chains: 1; bounding box: 36×32×37 Å

Foldseek 3Di:
DPPPPCVVVCVVVVVVQAPEEDDLVDDLVNLVVVVVVPDPHHYDYDDDPVCLVVVLVCQQVVSDDDDDDDDQPDDPVDDDDSNDPPHDDDDDDDPDDDDDVND

Sequence (103 aa):
HQDLCLDRCGLDEIRKKALYRVTPDYSISMLHEWRKDGTNIRYLAEATLDTADYINGLLRMHAVDEIILYTVPFISGSGRHFFKSALPEQHWTLSSLKSYSNG

Nearest PDB structures (foldseek):
  6eqz-assembly4_G  TM=2.880E-01  e=6.105E+00  Escherichia coli O157:H7
  6hd8-assembly1_A  TM=2.965E-01  e=6.105E+00  Lama glama
  5zny-assembly1_A  TM=2.884E-01  e=7.471E+00  Escherichia coli K-12